Protein AF-A0A3P1ZBQ3-F1 (afdb_monomer_lite)

pLDDT: mean 74.36, std 11.99, range [39.22, 89.19]

Sequence (68 aa):
MANKPLQFVLVERKLNVGANAGKVVQIAQPTGRHRVSFRNFCERVAKSTTFNRQEVEAVLNYATEIAR

Secondary structure (DSSP, 8-state):
-------EEEEEEE--SSTTTTSEEEEEEE-TT----HHHHHHHHHHHSS--HHHHHHHHHHHHHHT-

Radius of gyration: 19.55 Å; chains: 1; bounding box: 41×26×52 Å

Foldseek 3Di:
DDCPDPQWDWDFDQDCDDPSHRDTDTDTHGVVVPPQPLQNVLVVVVVVDVDDSVRSVVVVVVVVVVVD

Structure (mmCIF, N/CA/C/O backbone):
data_AF-A0A3P1ZBQ3-F1
#
_entry.id   AF-A0A3P1ZBQ3-F1
#
loop_
_atom_site.group_PDB
_atom_site.id
_atom_site.type_symbol
_atom_site.label_atom_id
_atom_site.label_alt_id
_atom_site.label_comp_id
_atom_site.label_asym_id
_atom_site.label_entity_id
_atom_site.label_seq_id
_atom_site.pdbx_PDB_ins_code
_atom_site.Cartn_x
_atom_site.Cartn_y
_atom_site.Cartn_z
_atom_site.occupancy
_atom_site.B_iso_or_equiv
_atom_site.auth_seq_id
_atom_site.auth_comp_id
_atom_site.auth_asym_id
_atom_site.auth_atom_id
_atom_site.pdbx_PDB_model_num
ATOM 1 N N . MET A 1 1 ? -12.024 15.703 -4.751 1.00 39.22 1 MET A N 1
ATOM 2 C CA . MET A 1 1 ? -12.051 15.236 -3.348 1.00 39.22 1 MET A CA 1
ATOM 3 C C . MET A 1 1 ? -10.766 14.479 -3.069 1.00 39.22 1 MET A C 1
ATOM 5 O O . MET A 1 1 ? -10.480 13.515 -3.767 1.00 39.22 1 MET A O 1
ATOM 9 N N . ALA A 1 2 ? -9.941 14.991 -2.155 1.00 41.94 2 ALA A N 1
ATOM 10 C CA . ALA A 1 2 ? -8.621 14.444 -1.862 1.00 41.94 2 ALA A CA 1
ATOM 11 C C . ALA A 1 2 ? -8.742 13.002 -1.351 1.00 41.94 2 ALA A C 1
ATOM 13 O O . ALA A 1 2 ? -9.495 12.734 -0.418 1.00 41.94 2 ALA A O 1
ATOM 14 N N . ASN A 1 3 ? -8.006 12.087 -1.980 1.00 42.88 3 ASN A N 1
ATOM 15 C CA . ASN A 1 3 ? -7.895 10.675 -1.626 1.00 42.88 3 ASN A CA 1
ATOM 16 C C . ASN A 1 3 ? -7.220 10.525 -0.248 1.00 42.88 3 ASN A C 1
ATOM 18 O O . ASN A 1 3 ? -6.040 10.192 -0.148 1.00 42.88 3 ASN A O 1
ATOM 22 N N . LYS A 1 4 ? -7.942 10.856 0.826 1.00 53.62 4 LYS A N 1
ATOM 23 C CA . LYS A 1 4 ? -7.543 10.564 2.199 1.00 53.62 4 LYS A CA 1
ATOM 24 C C . LYS A 1 4 ? -8.093 9.164 2.497 1.00 53.62 4 LYS A C 1
ATOM 26 O O . LYS A 1 4 ? -9.306 9.023 2.638 1.00 53.62 4 LYS A O 1
ATOM 31 N N . PRO A 1 5 ? -7.258 8.113 2.513 1.00 54.00 5 PRO A N 1
ATOM 32 C CA . PRO A 1 5 ? -7.753 6.762 2.730 1.00 54.00 5 PRO A CA 1
ATOM 33 C C . PRO A 1 5 ? -8.412 6.683 4.110 1.00 54.00 5 PRO A C 1
ATOM 35 O O . PRO A 1 5 ? -7.815 7.126 5.093 1.00 54.00 5 PRO A O 1
ATOM 38 N N . LEU A 1 6 ? -9.633 6.136 4.172 1.00 59.72 6 LEU A N 1
ATOM 39 C CA . LEU A 1 6 ? -10.338 5.850 5.425 1.00 59.72 6 LEU A CA 1
ATOM 40 C C . LEU A 1 6 ? -9.409 5.024 6.315 1.00 59.72 6 LEU A C 1
ATOM 42 O O . LEU A 1 6 ? -9.080 3.892 5.970 1.00 59.72 6 LEU A O 1
ATOM 46 N N . GLN A 1 7 ? -8.935 5.606 7.416 1.00 62.56 7 GLN A N 1
ATOM 47 C CA . GLN A 1 7 ? -7.955 4.973 8.307 1.00 62.56 7 GLN A CA 1
ATOM 48 C C . GLN A 1 7 ? -8.597 3.901 9.200 1.00 62.56 7 GLN A C 1
ATOM 50 O O . GLN A 1 7 ? -7.909 2.998 9.674 1.00 62.56 7 GLN A O 1
ATOM 55 N N . PHE A 1 8 ? -9.914 3.974 9.397 1.00 63.25 8 PHE A N 1
ATOM 56 C CA . PHE A 1 8 ? -10.686 3.053 10.221 1.00 63.25 8 PHE A CA 1
ATOM 57 C C . PHE A 1 8 ? -12.085 2.819 9.634 1.00 63.25 8 PHE A C 1
ATOM 59 O O . PHE A 1 8 ? -12.645 3.690 8.969 1.00 63.25 8 PHE A O 1
ATOM 66 N N . VAL A 1 9 ? -12.627 1.626 9.871 1.00 71.38 9 VAL A N 1
ATOM 67 C CA . VAL A 1 9 ? -14.036 1.274 9.651 1.00 71.38 9 VAL A CA 1
ATOM 68 C C . VAL A 1 9 ? -14.640 0.983 11.018 1.00 71.38 9 VAL A C 1
ATOM 70 O O . VAL A 1 9 ? -14.018 0.323 11.851 1.00 71.38 9 VAL A O 1
ATOM 73 N N . LEU A 1 10 ? -15.836 1.513 11.264 1.00 75.31 10 LEU A N 1
ATOM 74 C CA . LEU A 1 10 ? -16.593 1.208 12.471 1.00 75.31 10 LEU A CA 1
ATOM 75 C C . LEU A 1 10 ? -17.211 -0.179 12.312 1.00 75.31 10 LEU A C 1
ATOM 77 O O . LEU A 1 10 ? -17.983 -0.412 11.385 1.00 75.31 10 LEU A O 1
ATOM 81 N N . VAL A 1 11 ? -16.849 -1.097 13.202 1.00 76.31 11 VAL A N 1
ATOM 82 C CA . VAL A 1 11 ? -17.413 -2.446 13.249 1.00 76.31 11 VAL A CA 1
ATOM 83 C C . VAL A 1 11 ? -18.111 -2.623 14.585 1.00 76.31 11 VAL A C 1
ATOM 85 O O . VAL A 1 11 ? -17.561 -2.301 15.640 1.00 76.31 11 VAL A O 1
ATOM 88 N N . GLU A 1 12 ? -19.328 -3.147 14.541 1.00 80.69 12 GLU A N 1
ATOM 89 C CA . GLU A 1 12 ? -20.058 -3.532 15.739 1.00 80.69 12 GLU A CA 1
ATOM 90 C C . GLU A 1 12 ? -19.505 -4.856 16.263 1.00 80.69 12 GLU A C 1
ATOM 92 O O . GLU A 1 12 ? -19.541 -5.883 15.583 1.00 80.69 12 GLU A O 1
ATOM 97 N N . ARG A 1 13 ? -18.955 -4.841 17.479 1.00 74.94 13 ARG A N 1
ATOM 98 C CA . ARG A 1 13 ? -18.443 -6.048 18.132 1.00 74.94 13 ARG A CA 1
ATOM 99 C C . ARG A 1 13 ? -18.939 -6.116 19.566 1.00 74.94 13 ARG A C 1
ATOM 101 O O . ARG A 1 13 ? -18.904 -5.134 20.305 1.00 74.94 13 ARG A O 1
ATOM 108 N N . LYS A 1 14 ? -19.367 -7.311 19.972 1.00 76.44 14 LYS A N 1
ATOM 109 C CA . LYS A 1 14 ? -19.651 -7.620 21.373 1.00 76.44 14 LYS A CA 1
ATOM 110 C C . LYS A 1 14 ? -18.335 -7.593 22.147 1.00 76.44 14 LYS A C 1
ATOM 112 O O . LYS A 1 14 ? -17.436 -8.389 21.866 1.00 76.44 14 LYS A O 1
ATOM 117 N N . LEU A 1 15 ? -18.197 -6.651 23.077 1.00 71.19 15 LEU A N 1
ATOM 118 C CA . LEU A 1 15 ? -17.028 -6.609 23.950 1.00 71.19 15 LEU A CA 1
ATOM 119 C C . LEU A 1 15 ? -17.131 -7.730 24.981 1.00 71.19 15 LEU A C 1
ATOM 121 O O . LEU A 1 15 ? -18.143 -7.865 25.663 1.00 71.19 15 LEU A O 1
ATOM 125 N N . ASN A 1 16 ? -16.061 -8.512 25.105 1.00 70.19 16 ASN A N 1
ATOM 126 C CA . ASN A 1 16 ? -15.964 -9.589 26.092 1.00 70.19 16 ASN A CA 1
ATOM 127 C C . ASN A 1 16 ? -15.160 -9.176 27.340 1.00 70.19 16 ASN A C 1
ATOM 129 O O . ASN A 1 16 ? -15.069 -9.959 28.277 1.00 70.19 16 ASN A O 1
ATOM 133 N N . VAL A 1 17 ? -14.566 -7.973 27.359 1.00 68.19 17 VAL A N 1
ATOM 134 C CA . VAL A 1 17 ? -13.648 -7.516 28.418 1.00 68.19 17 VAL A CA 1
ATOM 135 C C . VAL A 1 17 ? -13.923 -6.046 28.770 1.00 68.19 17 VAL A C 1
ATOM 137 O O . VAL A 1 17 ? -14.098 -5.222 27.873 1.00 68.19 17 VAL A O 1
ATOM 140 N N . GLY A 1 18 ? -13.938 -5.719 30.069 1.00 68.12 18 GLY A N 1
ATOM 141 C CA . GLY A 1 18 ? -14.093 -4.356 30.607 1.00 68.12 18 GLY A CA 1
ATOM 142 C C . GLY A 1 18 ? -15.517 -3.991 31.059 1.00 68.12 18 GLY A C 1
ATOM 143 O O . GLY A 1 18 ? -16.421 -4.820 31.031 1.00 68.12 18 GLY A O 1
ATOM 144 N N . ALA A 1 19 ? -15.732 -2.729 31.456 1.00 71.56 19 ALA A N 1
ATOM 145 C CA . ALA A 1 19 ? -17.010 -2.229 31.999 1.00 71.56 19 ALA A CA 1
ATOM 146 C C . ALA A 1 19 ? -18.211 -2.333 31.030 1.00 71.56 19 ALA A C 1
ATOM 148 O O . ALA A 1 19 ? -19.364 -2.276 31.450 1.00 71.56 19 ALA A O 1
ATOM 149 N N . ASN A 1 20 ? -17.939 -2.523 29.736 1.00 67.69 20 ASN A N 1
ATOM 150 C CA . ASN A 1 20 ? -18.941 -2.696 28.682 1.00 67.69 20 ASN A CA 1
ATOM 151 C C . ASN A 1 20 ? -19.066 -4.158 28.208 1.00 67.69 20 ASN A C 1
ATOM 153 O O . ASN A 1 20 ? -19.572 -4.408 27.112 1.00 67.69 20 ASN A O 1
ATOM 157 N N . ALA A 1 21 ? -18.603 -5.125 29.008 1.00 69.19 21 ALA A N 1
ATOM 158 C CA . ALA A 1 21 ? -18.717 -6.544 28.695 1.00 69.19 21 ALA A CA 1
ATOM 159 C C . ALA A 1 21 ? -20.183 -6.951 28.446 1.00 69.19 21 ALA A C 1
ATOM 161 O O . ALA A 1 21 ? -21.086 -6.612 29.208 1.00 69.19 21 ALA A O 1
ATOM 162 N N . GLY A 1 22 ? -20.423 -7.662 27.344 1.00 72.75 22 GLY A N 1
ATOM 163 C CA . GLY A 1 22 ? -21.745 -8.133 26.929 1.00 72.75 22 GLY A CA 1
ATOM 164 C C . GLY A 1 22 ? -22.549 -7.159 26.061 1.00 72.75 22 GLY A C 1
ATOM 165 O O . GLY A 1 22 ? -23.509 -7.602 25.429 1.00 72.75 22 GLY A O 1
ATOM 166 N N . LYS A 1 23 ? -22.148 -5.884 25.961 1.00 79.75 23 LYS A N 1
ATOM 167 C CA . LYS A 1 23 ? -22.815 -4.880 25.115 1.00 79.75 23 LYS A CA 1
ATOM 168 C C . LYS A 1 23 ? -22.200 -4.841 23.713 1.00 79.75 23 LYS A C 1
ATOM 170 O O . LYS A 1 23 ? -20.996 -5.044 23.537 1.00 79.75 23 LYS A O 1
ATOM 175 N N . VAL A 1 24 ? -23.042 -4.586 22.712 1.00 76.56 24 VAL A N 1
ATOM 176 C CA . VAL A 1 24 ? -22.597 -4.303 21.342 1.00 76.56 24 VAL A CA 1
ATOM 177 C C . VAL A 1 24 ? -22.103 -2.864 21.317 1.00 76.56 24 VAL A C 1
ATOM 179 O O . VAL A 1 24 ? -22.847 -1.947 21.655 1.00 76.56 24 VAL A O 1
ATOM 182 N N . VAL A 1 25 ? -20.835 -2.674 20.968 1.00 79.25 25 VAL A N 1
ATOM 183 C CA . VAL A 1 25 ? -20.235 -1.347 20.828 1.00 79.25 25 VAL A CA 1
ATOM 184 C C . VAL A 1 25 ? -19.633 -1.200 19.439 1.00 79.25 25 VAL A C 1
ATOM 186 O O . VAL A 1 25 ? -19.226 -2.184 18.815 1.00 79.25 25 VAL A O 1
ATOM 189 N N . GLN A 1 26 ? -19.555 0.038 18.966 1.00 78.50 26 GLN A N 1
ATOM 190 C CA . GLN A 1 26 ? -18.874 0.371 17.722 1.00 78.50 26 GLN A CA 1
ATOM 191 C C . GLN A 1 26 ? -17.387 0.575 18.013 1.00 78.50 26 GLN A C 1
ATOM 193 O O . GLN A 1 26 ? -17.008 1.468 18.770 1.00 78.50 26 GLN A O 1
ATOM 198 N N . ILE A 1 27 ? -16.542 -0.276 17.435 1.00 76.00 27 ILE A N 1
ATOM 199 C CA . ILE A 1 27 ? -15.086 -0.194 17.560 1.00 76.00 27 ILE A CA 1
ATOM 200 C C . ILE A 1 27 ? -14.524 0.330 16.242 1.00 76.00 27 ILE A C 1
ATOM 202 O O . ILE A 1 27 ? -14.870 -0.165 15.169 1.00 76.00 27 ILE A O 1
ATOM 206 N N . ALA A 1 28 ? -13.624 1.309 16.323 1.00 74.69 28 ALA A N 1
ATOM 207 C CA . ALA A 1 28 ? -12.829 1.735 15.181 1.00 74.69 28 ALA A CA 1
ATOM 208 C C . ALA A 1 28 ? -11.773 0.662 14.881 1.00 74.69 28 ALA A C 1
ATOM 210 O O . ALA A 1 28 ? -10.739 0.581 15.545 1.00 74.69 28 ALA A O 1
ATOM 211 N N . GLN A 1 29 ? -12.042 -0.189 13.893 1.00 70.12 29 GLN A N 1
ATOM 212 C CA . GLN A 1 29 ? -11.069 -1.155 13.409 1.00 70.12 29 GLN A CA 1
ATOM 213 C C . GLN A 1 29 ? -10.188 -0.465 12.365 1.00 70.12 29 GLN A C 1
ATOM 215 O O . GLN A 1 29 ? -10.728 0.080 11.396 1.00 70.12 29 GLN A O 1
ATOM 220 N N . PRO A 1 30 ? -8.850 -0.466 12.517 1.00 66.50 30 PRO A N 1
ATOM 221 C CA . PRO A 1 30 ? -7.983 0.068 11.482 1.00 66.50 30 PRO A CA 1
ATOM 222 C C . PRO A 1 30 ? -8.278 -0.684 10.185 1.00 66.50 30 PRO A C 1
ATOM 224 O O . PRO A 1 30 ? -8.258 -1.915 10.157 1.00 66.50 30 PRO A O 1
ATOM 227 N N . THR A 1 31 ? -8.525 0.044 9.095 1.00 65.25 31 THR A N 1
ATOM 228 C CA . THR A 1 31 ? -8.787 -0.548 7.766 1.00 65.25 31 THR A CA 1
ATOM 229 C C . THR A 1 31 ? -7.592 -1.295 7.200 1.00 65.25 31 THR A C 1
ATOM 231 O O . THR A 1 31 ? -7.681 -1.808 6.084 1.00 65.25 31 THR A O 1
ATOM 234 N N . GLY A 1 32 ? -6.480 -1.320 7.954 1.00 55.56 32 GLY A N 1
ATOM 235 C 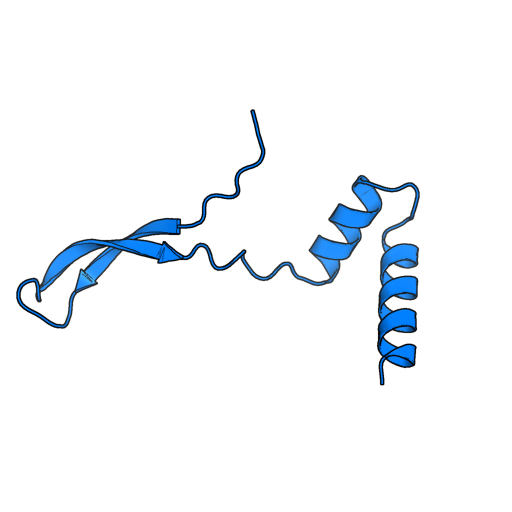CA . GLY A 1 32 ? -5.317 -2.173 7.778 1.00 55.56 32 GLY A CA 1
ATOM 236 C C . GLY A 1 32 ? -5.021 -2.387 6.316 1.00 55.56 32 GLY A C 1
ATOM 237 O O . GLY A 1 32 ? -5.009 -3.550 5.932 1.00 55.56 32 GLY A O 1
ATOM 238 N N . ARG A 1 33 ? -4.962 -1.272 5.546 1.00 59.47 33 ARG A N 1
ATOM 239 C CA . ARG A 1 33 ? -4.994 -1.198 4.072 1.00 59.47 33 ARG A CA 1
ATOM 240 C C . ARG A 1 33 ? -5.107 -2.599 3.499 1.00 59.47 33 ARG A C 1
ATOM 242 O O . ARG A 1 33 ? -4.056 -3.208 3.302 1.00 59.47 33 ARG A O 1
ATOM 249 N N . HIS A 1 34 ? -6.340 -3.122 3.406 1.00 59.06 34 HIS A N 1
ATOM 250 C CA . HIS A 1 34 ? -6.608 -4.525 3.063 1.00 59.06 34 HIS A CA 1
ATOM 251 C C . HIS A 1 34 ? -5.510 -5.069 2.154 1.00 59.06 34 HIS A C 1
ATOM 253 O O . HIS A 1 34 ? -5.240 -4.438 1.129 1.00 59.06 34 HIS A O 1
ATOM 259 N N . ARG A 1 35 ? -4.848 -6.168 2.556 1.00 60.75 35 ARG A N 1
ATOM 260 C CA . ARG A 1 35 ? -3.708 -6.726 1.813 1.00 60.75 35 ARG A CA 1
ATOM 261 C C . ARG A 1 35 ? -4.065 -6.761 0.330 1.00 60.75 35 ARG A C 1
ATOM 263 O O . ARG A 1 35 ? -4.956 -7.502 -0.079 1.00 60.75 35 ARG A O 1
ATOM 270 N N . VA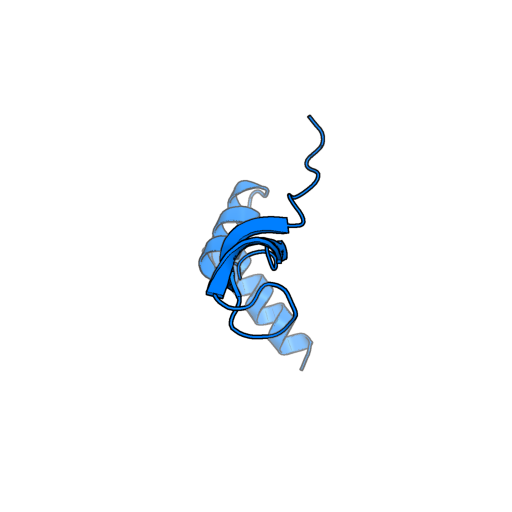L A 1 36 ? -3.401 -5.922 -0.460 1.00 67.19 36 VAL A N 1
ATOM 271 C CA . VAL A 1 36 ? -3.585 -5.943 -1.904 1.00 67.19 36 VAL A CA 1
ATOM 272 C C . VAL A 1 36 ? -2.844 -7.181 -2.373 1.00 67.19 36 VAL A C 1
ATOM 274 O O . VAL A 1 36 ? -1.632 -7.281 -2.195 1.00 67.19 36 VAL A O 1
ATOM 277 N N . SER A 1 37 ? -3.579 -8.159 -2.901 1.00 73.75 37 SER A N 1
ATOM 278 C CA . SER A 1 37 ? -2.946 -9.313 -3.530 1.00 73.75 37 SER A CA 1
ATOM 279 C C . SER A 1 37 ? -2.021 -8.824 -4.643 1.00 73.75 37 SER A C 1
ATOM 281 O O . SER A 1 37 ? -2.326 -7.848 -5.331 1.00 73.75 37 SER A O 1
ATOM 283 N N . PHE A 1 38 ? -0.890 -9.500 -4.827 1.00 77.06 38 PHE A N 1
ATOM 284 C CA . PHE A 1 38 ? 0.121 -9.108 -5.810 1.00 77.06 38 PHE A CA 1
ATOM 285 C C . PHE A 1 38 ? -0.473 -8.895 -7.214 1.00 77.06 38 PHE A C 1
ATOM 287 O O . PHE A 1 38 ? -0.175 -7.908 -7.883 1.00 77.06 38 PHE A O 1
ATOM 294 N N . ARG A 1 39 ? -1.432 -9.741 -7.605 1.00 78.44 39 ARG A N 1
ATOM 295 C CA . ARG A 1 39 ? -2.187 -9.595 -8.854 1.00 78.44 39 ARG A CA 1
ATOM 296 C C . ARG A 1 39 ? -3.001 -8.298 -8.925 1.00 78.44 39 ARG A C 1
ATOM 298 O O . ARG A 1 39 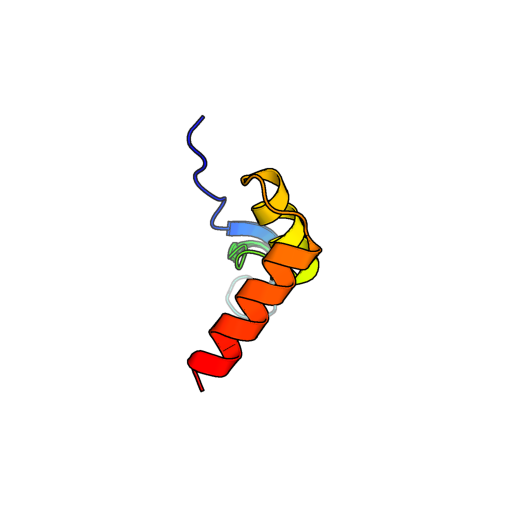? -2.881 -7.569 -9.904 1.00 78.44 39 ARG A O 1
ATOM 305 N N . ASN A 1 40 ? -3.772 -7.978 -7.881 1.00 79.81 40 ASN A N 1
ATOM 306 C CA . ASN A 1 40 ? -4.548 -6.732 -7.820 1.00 79.81 40 ASN A CA 1
ATOM 307 C C . ASN A 1 40 ? -3.641 -5.495 -7.799 1.00 79.81 40 ASN A C 1
ATOM 309 O O . ASN A 1 40 ? -4.031 -4.430 -8.277 1.00 79.81 40 ASN A O 1
ATOM 313 N N . PHE A 1 41 ? -2.440 -5.619 -7.233 1.00 82.19 41 PHE A N 1
ATOM 314 C CA . PHE A 1 41 ? -1.441 -4.560 -7.256 1.00 82.19 41 PHE A CA 1
ATOM 315 C C . PHE A 1 41 ? -0.902 -4.346 -8.675 1.00 82.19 41 PHE A C 1
ATOM 317 O O . PHE A 1 41 ? -0.962 -3.222 -9.169 1.00 82.19 41 PHE A O 1
ATOM 324 N N . CYS A 1 42 ? -0.485 -5.416 -9.360 1.00 83.75 42 CYS A N 1
ATOM 325 C CA . CYS A 1 42 ? -0.002 -5.346 -10.742 1.00 83.75 42 CYS A CA 1
ATOM 326 C C . CYS A 1 42 ? -1.065 -4.778 -11.693 1.00 83.75 42 CYS A C 1
ATOM 328 O O . CYS A 1 42 ? -0.753 -3.933 -12.523 1.00 83.75 42 CYS A O 1
ATOM 330 N N . GLU A 1 43 ? -2.332 -5.173 -11.539 1.00 83.50 43 GLU A N 1
ATOM 331 C CA . GLU A 1 43 ? -3.444 -4.639 -12.340 1.00 83.50 43 GLU A CA 1
ATOM 332 C C . GLU A 1 43 ? -3.687 -3.143 -12.090 1.00 83.50 43 GLU A C 1
ATOM 334 O O . GLU A 1 43 ? -3.941 -2.385 -13.027 1.00 83.50 43 GLU A O 1
ATOM 339 N N . ARG A 1 44 ? -3.572 -2.681 -10.838 1.00 83.12 44 ARG A N 1
ATOM 340 C CA . ARG A 1 44 ? -3.697 -1.251 -10.511 1.00 83.12 44 ARG A CA 1
ATOM 341 C C . ARG A 1 44 ? -2.543 -0.427 -11.070 1.00 83.12 44 ARG A C 1
ATOM 343 O O . ARG A 1 44 ? -2.786 0.658 -11.587 1.00 83.12 44 ARG A O 1
ATOM 350 N N . VAL A 1 45 ? -1.316 -0.934 -10.978 1.00 84.62 45 VAL A N 1
ATOM 351 C CA . VAL A 1 45 ? -0.124 -0.261 -11.513 1.00 84.62 45 VAL A CA 1
ATOM 352 C C . VAL A 1 45 ? -0.170 -0.219 -13.040 1.00 84.62 45 VAL A C 1
ATOM 354 O O . VAL A 1 45 ? 0.060 0.841 -13.615 1.00 84.62 45 VAL A O 1
ATOM 357 N N . ALA A 1 46 ? -0.563 -1.317 -13.691 1.00 85.56 46 ALA A N 1
ATOM 358 C CA . ALA A 1 46 ? -0.768 -1.369 -15.137 1.00 85.56 46 ALA A CA 1
ATOM 359 C C . ALA A 1 46 ? -1.835 -0.365 -15.596 1.00 85.56 46 ALA A C 1
ATOM 361 O O . ALA A 1 46 ? -1.643 0.333 -16.577 1.00 85.56 46 ALA A O 1
ATOM 362 N N . LYS A 1 47 ? -2.934 -0.201 -14.846 1.00 85.31 47 LYS A N 1
ATOM 363 C CA . LYS A 1 47 ? -3.974 0.790 -15.176 1.00 85.31 47 LYS A CA 1
ATOM 364 C C . LYS A 1 47 ? -3.491 2.244 -15.071 1.00 85.31 47 LYS A C 1
ATOM 366 O O . LYS A 1 47 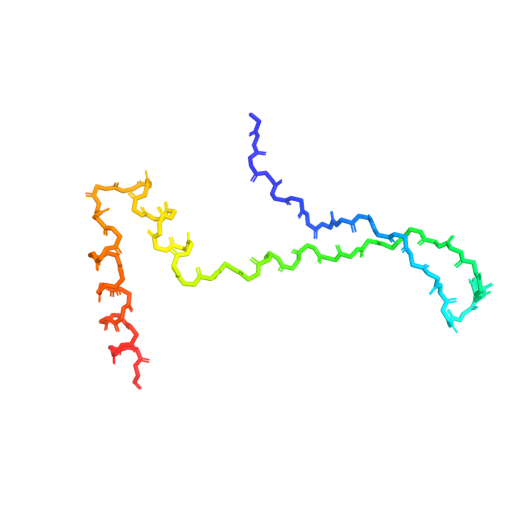? -4.037 3.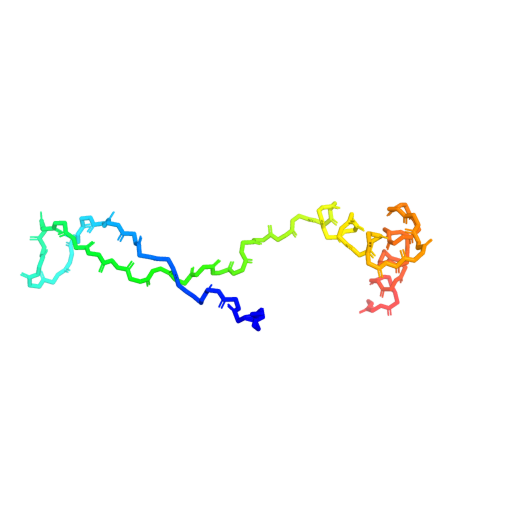118 -15.737 1.00 85.31 47 LYS A O 1
ATOM 371 N N . SER A 1 48 ? -2.525 2.517 -14.198 1.00 80.75 48 SER A N 1
ATOM 372 C CA . SER A 1 48 ? -1.965 3.859 -13.987 1.00 80.75 48 SER A CA 1
ATOM 373 C C . SER A 1 48 ? -0.714 4.142 -14.821 1.00 80.75 48 SER A C 1
ATOM 375 O O . SER A 1 48 ? -0.212 5.262 -14.783 1.00 80.75 48 SER A O 1
ATOM 377 N N . THR A 1 49 ? -0.208 3.156 -15.556 1.00 80.81 49 THR A N 1
ATOM 378 C CA . THR A 1 49 ? 0.987 3.263 -16.402 1.00 80.81 49 THR A CA 1
ATOM 379 C C . THR A 1 49 ? 0.674 2.749 -17.809 1.00 80.81 49 THR A C 1
ATOM 381 O O . THR A 1 49 ? -0.458 2.384 -18.106 1.00 80.81 49 THR A O 1
ATOM 384 N N . THR A 1 50 ? 1.653 2.755 -18.710 1.00 85.69 50 THR A N 1
ATOM 385 C CA . THR A 1 50 ? 1.516 2.167 -20.054 1.00 85.69 50 THR A CA 1
ATOM 386 C C . THR A 1 50 ? 1.924 0.693 -20.099 1.00 85.69 50 THR A C 1
ATOM 388 O O . THR A 1 50 ? 1.916 0.101 -21.173 1.00 85.69 50 THR A O 1
ATOM 391 N N . PHE A 1 51 ? 2.311 0.109 -18.961 1.00 83.75 51 PHE A N 1
ATOM 392 C CA . PHE A 1 51 ? 2.784 -1.269 -18.879 1.00 83.75 51 PHE A CA 1
ATOM 393 C C . PHE A 1 51 ? 1.625 -2.260 -18.815 1.00 83.75 51 PHE A C 1
ATOM 395 O O . PHE A 1 51 ? 0.605 -2.020 -18.163 1.00 83.75 51 PHE A O 1
ATOM 402 N N . ASN A 1 52 ? 1.808 -3.422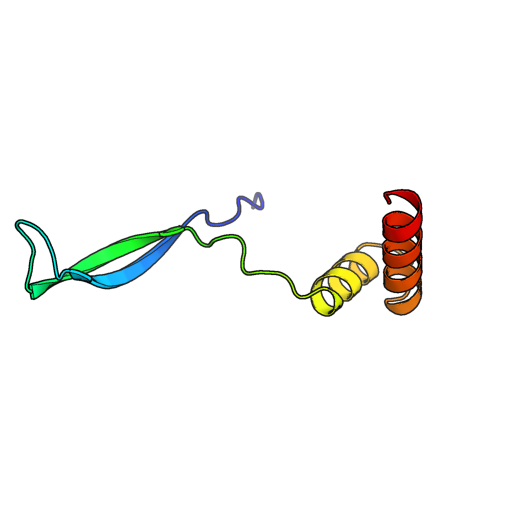 -19.431 1.00 85.38 52 ASN A N 1
ATOM 403 C CA . ASN A 1 52 ? 0.891 -4.543 -19.290 1.00 85.38 52 ASN A CA 1
ATOM 404 C C . ASN A 1 52 ? 1.065 -5.218 -17.914 1.00 85.38 52 ASN A C 1
ATOM 406 O O . ASN A 1 52 ? 2.138 -5.185 -17.309 1.00 85.38 52 ASN A O 1
ATOM 410 N N . ARG A 1 53 ? 0.027 -5.906 -17.419 1.00 82.06 53 ARG A N 1
ATOM 411 C CA . ARG A 1 53 ? 0.041 -6.608 -16.119 1.00 82.06 53 ARG A CA 1
ATOM 412 C C . ARG A 1 53 ? 1.253 -7.536 -15.969 1.00 82.06 53 ARG A C 1
ATOM 414 O O . ARG A 1 53 ? 1.834 -7.607 -14.893 1.00 82.06 53 ARG A O 1
ATOM 421 N N . GLN A 1 54 ? 1.606 -8.240 -17.045 1.00 85.75 54 GLN A N 1
ATOM 422 C CA . GLN A 1 54 ? 2.724 -9.187 -17.084 1.00 85.75 54 GLN A CA 1
ATOM 423 C C . GLN A 1 54 ? 4.086 -8.489 -16.993 1.00 85.75 54 GLN A C 1
ATOM 425 O O . GLN A 1 54 ? 4.993 -9.002 -16.348 1.00 85.75 54 GLN A O 1
ATOM 430 N N . GLU A 1 55 ? 4.220 -7.309 -17.598 1.00 85.94 55 GLU A N 1
ATOM 431 C CA . GLU A 1 55 ? 5.455 -6.520 -17.558 1.00 85.94 55 GLU A CA 1
ATOM 432 C C . GLU A 1 55 ? 5.688 -5.966 -16.153 1.00 85.94 55 GLU A C 1
ATOM 434 O O . GLU A 1 55 ? 6.788 -6.067 -15.618 1.00 85.94 55 GLU A O 1
ATOM 439 N N . VAL A 1 56 ? 4.628 -5.465 -15.512 1.00 87.19 56 VAL A N 1
ATOM 440 C CA . VAL A 1 56 ? 4.683 -5.005 -14.119 1.00 87.19 56 VAL A CA 1
ATOM 441 C C . VAL A 1 56 ? 5.079 -6.147 -13.179 1.00 87.19 56 VAL A C 1
ATOM 443 O O . VAL A 1 56 ? 5.922 -5.967 -12.305 1.00 87.19 56 VAL A O 1
ATOM 446 N N . GLU A 1 57 ? 4.500 -7.331 -13.372 1.00 86.69 57 GLU A N 1
ATOM 447 C CA . GLU A 1 57 ? 4.825 -8.533 -12.598 1.00 86.69 57 GLU A CA 1
ATOM 448 C C . GLU A 1 57 ? 6.294 -8.953 -12.779 1.00 86.69 57 GLU A C 1
ATOM 450 O O . GLU A 1 57 ? 6.986 -9.194 -11.790 1.00 86.69 57 GLU A O 1
ATOM 455 N N . ALA A 1 58 ? 6.800 -8.957 -14.015 1.00 88.38 58 ALA A N 1
ATOM 456 C CA . ALA A 1 58 ? 8.193 -9.286 -14.311 1.00 88.38 58 ALA A CA 1
ATOM 457 C C . ALA A 1 58 ? 9.182 -8.290 -13.682 1.00 88.38 58 ALA A C 1
ATOM 459 O O . ALA A 1 58 ? 10.161 -8.706 -13.065 1.00 88.38 58 ALA A O 1
ATOM 460 N N . VAL A 1 59 ? 8.909 -6.985 -13.779 1.00 87.75 59 VAL A N 1
ATOM 461 C CA . VAL A 1 59 ? 9.758 -5.936 -13.188 1.00 87.75 59 VAL A CA 1
ATOM 462 C C . VAL A 1 59 ? 9.800 -6.047 -11.667 1.00 87.75 59 VAL A C 1
ATOM 464 O O . VAL A 1 59 ? 10.871 -5.924 -11.075 1.00 87.75 59 VAL A O 1
ATOM 467 N N . LEU A 1 60 ? 8.657 -6.299 -11.024 1.00 87.50 60 LEU A N 1
ATOM 468 C CA . LEU A 1 60 ? 8.600 -6.450 -9.570 1.00 87.50 60 LEU A CA 1
ATOM 469 C C . LEU A 1 60 ? 9.361 -7.690 -9.101 1.00 87.50 60 LEU A C 1
ATOM 471 O O . LEU A 1 60 ? 10.103 -7.598 -8.126 1.00 87.50 60 LEU A O 1
ATOM 475 N N . ASN A 1 61 ? 9.228 -8.811 -9.813 1.00 87.75 61 ASN A N 1
ATOM 476 C CA . ASN A 1 61 ? 9.963 -10.035 -9.498 1.00 87.75 61 ASN A CA 1
ATOM 477 C C . ASN A 1 61 ? 11.479 -9.844 -9.677 1.00 87.75 61 ASN A C 1
ATOM 479 O O . ASN A 1 61 ? 12.253 -10.202 -8.790 1.00 87.75 61 ASN A O 1
ATOM 483 N N . TYR A 1 62 ? 11.903 -9.195 -10.763 1.00 89.19 62 TYR A N 1
ATOM 484 C CA . TYR A 1 62 ? 13.312 -8.866 -10.989 1.00 89.19 62 TYR A CA 1
ATOM 485 C C . TYR A 1 62 ? 13.871 -7.934 -9.903 1.00 89.19 62 TYR A C 1
ATOM 487 O O . TYR A 1 62 ? 14.950 -8.168 -9.361 1.00 89.19 62 TYR A O 1
ATOM 495 N N . ALA A 1 63 ? 13.109 -6.909 -9.510 1.00 86.75 63 ALA A N 1
ATOM 496 C CA . ALA A 1 63 ? 13.498 -6.010 -8.427 1.00 86.75 63 ALA A CA 1
ATOM 497 C C . ALA A 1 63 ? 13.629 -6.740 -7.080 1.00 86.75 63 ALA A C 1
ATOM 499 O O . ALA A 1 63 ? 14.533 -6.431 -6.305 1.00 86.75 63 ALA A O 1
ATOM 500 N N . THR A 1 64 ? 12.766 -7.722 -6.797 1.00 86.88 64 THR A N 1
ATOM 501 C CA . THR A 1 64 ? 12.894 -8.545 -5.585 1.00 86.88 64 THR A CA 1
ATOM 502 C C . THR A 1 64 ? 14.099 -9.478 -5.609 1.00 86.88 64 THR A C 1
ATOM 504 O O . THR A 1 64 ? 14.664 -9.725 -4.548 1.00 86.88 64 THR A O 1
ATOM 507 N N . GLU A 1 65 ? 14.523 -9.967 -6.776 1.00 84.94 65 GLU A N 1
ATOM 508 C CA . GLU A 1 65 ? 15.746 -10.771 -6.890 1.00 84.94 65 GLU A CA 1
ATOM 509 C C . GLU A 1 65 ? 17.011 -9.941 -6.655 1.00 84.94 65 GLU A C 1
ATOM 511 O O . GLU A 1 65 ? 17.931 -10.419 -5.999 1.00 84.94 65 GLU A O 1
ATOM 516 N N . ILE A 1 66 ? 17.039 -8.685 -7.116 1.00 85.62 66 ILE A N 1
ATOM 517 C CA . ILE A 1 66 ? 18.150 -7.753 -6.851 1.00 85.62 66 ILE A CA 1
ATOM 518 C C . ILE A 1 66 ? 18.225 -7.366 -5.369 1.00 85.62 66 ILE A C 1
ATOM 520 O O . ILE A 1 66 ? 19.304 -7.099 -4.849 1.00 85.62 66 ILE A O 1
ATOM 524 N N . ALA A 1 67 ? 17.081 -7.295 -4.690 1.00 75.62 67 ALA A N 1
ATOM 525 C CA . ALA A 1 67 ? 17.000 -6.873 -3.295 1.00 75.62 67 ALA A CA 1
ATOM 526 C C . ALA A 1 67 ? 17.386 -7.969 -2.279 1.00 75.62 67 ALA A C 1
ATOM 528 O O . ALA A 1 67 ? 17.230 -7.747 -1.076 1.00 75.62 67 ALA A O 1
ATOM 529 N N . ARG A 1 68 ? 17.828 -9.142 -2.746 1.00 54.88 68 ARG A N 1
ATOM 530 C CA . ARG A 1 68 ? 18.219 -10.286 -1.916 1.00 54.88 68 ARG A CA 1
ATOM 531 C C . ARG A 1 68 ? 19.711 -10.273 -1.601 1.00 54.88 68 ARG A C 1
ATOM 533 O O . ARG A 1 68 ? 20.034 -10.626 -0.446 1.00 54.88 68 ARG A O 1
#